Protein AF-A0A151K1L0-F1 (afdb_monomer_lite)

Structure (mmCIF, N/CA/C/O backbone):
data_AF-A0A151K1L0-F1
#
_entry.id   AF-A0A151K1L0-F1
#
loop_
_atom_site.group_PDB
_atom_site.id
_atom_site.type_symbol
_atom_site.label_atom_id
_atom_site.label_alt_id
_atom_site.label_comp_id
_atom_site.label_asym_id
_atom_site.label_entity_id
_atom_site.label_seq_id
_atom_site.pdbx_PDB_ins_code
_atom_site.Cartn_x
_atom_site.Cartn_y
_atom_site.Cartn_z
_atom_site.occupancy
_atom_site.B_iso_or_equiv
_atom_site.auth_seq_id
_atom_site.auth_comp_id
_atom_site.auth_asym_id
_atom_site.auth_atom_id
_atom_site.pdbx_PDB_model_num
ATOM 1 N N . GLN A 1 1 ? -24.022 1.728 26.615 1.00 79.56 1 GLN A N 1
ATOM 2 C CA . GLN A 1 1 ? -24.160 1.805 25.144 1.00 79.56 1 GLN A CA 1
ATOM 3 C C . GLN A 1 1 ? -22.956 1.111 24.535 1.00 79.56 1 GLN A C 1
ATOM 5 O O . GLN A 1 1 ? -21.884 1.221 25.118 1.00 79.56 1 GLN A O 1
ATOM 10 N N . GLN A 1 2 ? -23.128 0.369 23.439 1.00 85.62 2 GLN A N 1
ATOM 11 C CA . GLN A 1 2 ? -21.981 -0.176 22.710 1.00 85.62 2 GLN A CA 1
ATOM 12 C C . GLN A 1 2 ? -21.359 0.924 21.835 1.00 85.62 2 GLN A C 1
ATOM 14 O O . GLN A 1 2 ? -22.109 1.747 21.302 1.00 85.62 2 GLN A O 1
ATOM 19 N N . PRO A 1 3 ? -20.020 0.989 21.731 1.00 90.75 3 PRO A N 1
ATOM 20 C CA . PRO A 1 3 ? -19.356 1.966 20.877 1.00 90.75 3 PRO A CA 1
ATOM 21 C C . PRO A 1 3 ? -19.688 1.710 19.396 1.00 90.75 3 PRO A C 1
ATOM 23 O O . PRO A 1 3 ? -19.943 0.565 19.017 1.00 90.75 3 PRO A O 1
ATOM 26 N N . PRO A 1 4 ? -19.702 2.756 18.550 1.00 93.31 4 PRO A N 1
ATOM 27 C CA . PRO A 1 4 ? -19.907 2.582 17.119 1.00 93.31 4 PRO A CA 1
ATOM 28 C C . PRO A 1 4 ? -18.763 1.766 16.511 1.00 93.31 4 PRO A C 1
ATOM 30 O O . PRO A 1 4 ? -17.598 1.941 16.873 1.00 93.31 4 PRO A O 1
ATOM 33 N N . VAL A 1 5 ? -19.113 0.912 15.554 1.00 95.44 5 VAL A N 1
ATOM 34 C CA . VAL A 1 5 ? -18.175 0.095 14.779 1.00 95.44 5 VAL A CA 1
ATOM 35 C C . VAL A 1 5 ? -18.208 0.506 13.312 1.00 95.44 5 VAL A C 1
ATOM 37 O O . VAL A 1 5 ? -19.208 1.039 1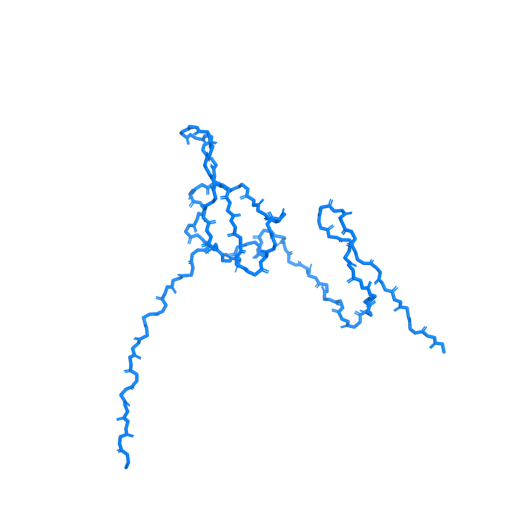2.825 1.00 95.44 5 VAL A O 1
ATOM 40 N N . TYR A 1 6 ? -17.109 0.250 12.613 1.00 95.12 6 TYR A N 1
ATOM 41 C CA . TYR A 1 6 ? -16.913 0.610 11.217 1.00 95.12 6 TYR A CA 1
ATOM 42 C C . TYR A 1 6 ? -16.548 -0.629 10.404 1.00 95.12 6 TYR A C 1
ATOM 44 O O . TYR A 1 6 ? -15.682 -1.409 10.799 1.00 95.12 6 TYR A O 1
ATOM 52 N N . PHE A 1 7 ? -17.183 -0.760 9.243 1.00 94.44 7 PHE A N 1
ATOM 53 C CA . PHE A 1 7 ? -16.754 -1.665 8.183 1.00 94.44 7 PHE A CA 1
ATOM 54 C C . PHE A 1 7 ? -15.972 -0.850 7.164 1.00 94.44 7 PHE A C 1
ATOM 56 O O . PHE A 1 7 ? -16.398 0.243 6.776 1.00 94.44 7 PHE A O 1
ATOM 63 N N . LEU A 1 8 ? -14.805 -1.352 6.776 1.00 92.50 8 LEU A N 1
ATOM 64 C CA . LEU A 1 8 ? -13.913 -0.654 5.866 1.00 92.50 8 LEU A CA 1
ATOM 65 C C . LEU A 1 8 ? -13.972 -1.287 4.488 1.00 92.50 8 LEU A C 1
ATOM 67 O O . LEU A 1 8 ? -14.129 -2.494 4.342 1.00 92.50 8 LEU A O 1
ATOM 71 N N . ARG A 1 9 ? -13.777 -0.438 3.488 1.00 90.44 9 ARG A N 1
ATOM 72 C CA . ARG A 1 9 ? -13.590 -0.837 2.107 1.00 90.44 9 ARG A CA 1
ATOM 73 C C . ARG A 1 9 ? -12.235 -0.342 1.650 1.00 90.44 9 ARG A C 1
ATOM 75 O O . ARG A 1 9 ? -11.857 0.794 1.954 1.00 90.44 9 ARG A O 1
ATOM 82 N N . ASP A 1 10 ? -11.499 -1.198 0.966 1.00 84.88 10 ASP A N 1
ATOM 83 C CA . ASP A 1 10 ? -10.202 -0.845 0.427 1.00 84.88 10 ASP A CA 1
ATOM 84 C C . ASP A 1 10 ? -10.331 0.090 -0.794 1.00 84.88 10 ASP A C 1
ATOM 86 O O . ASP A 1 10 ? -11.412 0.547 -1.176 1.00 84.88 10 ASP A O 1
ATOM 90 N N . LEU A 1 11 ? -9.198 0.408 -1.417 1.00 79.06 11 LEU A N 1
ATOM 91 C CA . LEU A 1 11 ? -9.151 1.323 -2.561 1.00 79.06 11 LEU A CA 1
ATOM 92 C C . LEU A 1 11 ? -9.670 0.707 -3.866 1.00 79.06 11 LEU A C 1
ATOM 94 O O . LEU A 1 11 ? -9.922 1.443 -4.821 1.00 79.06 11 LEU A O 1
ATOM 98 N N . HIS A 1 12 ? -9.813 -0.614 -3.914 1.00 81.81 12 HIS A N 1
ATOM 99 C CA . HIS A 1 12 ? -10.400 -1.353 -5.026 1.00 81.81 12 HIS A CA 1
ATOM 100 C C . HIS A 1 12 ? -11.902 -1.576 -4.853 1.00 81.81 12 HIS A C 1
ATOM 102 O O . HIS A 1 12 ? -12.570 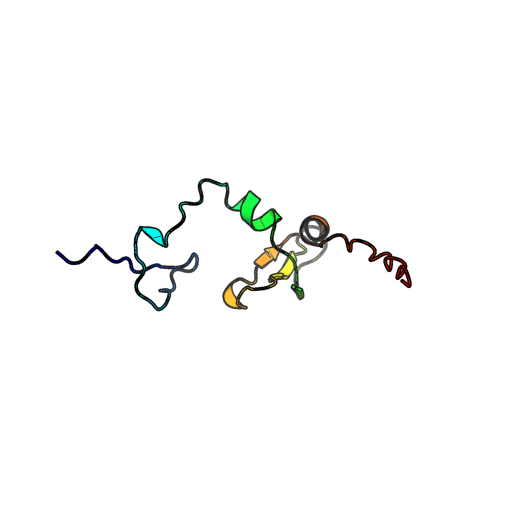-2.003 -5.793 1.00 81.81 12 HIS A O 1
ATOM 108 N N . GLY A 1 13 ? -12.448 -1.205 -3.699 1.00 84.50 13 GLY A N 1
ATOM 109 C CA . GLY A 1 13 ? -13.854 -1.374 -3.404 1.00 84.50 13 GLY A CA 1
ATOM 110 C C . GLY A 1 13 ? -14.173 -2.705 -2.718 1.00 84.50 13 GLY A C 1
ATOM 111 O O . GLY A 1 13 ? -15.353 -3.016 -2.572 1.00 84.50 13 GLY A O 1
ATOM 112 N N . GLU A 1 14 ? -13.158 -3.467 -2.307 1.00 88.50 14 GLU A N 1
ATOM 113 C CA . GLU A 1 14 ? -13.307 -4.742 -1.606 1.00 88.50 14 GLU A CA 1
ATOM 114 C C . GLU A 1 14 ? -13.495 -4.495 -0.106 1.00 88.50 14 GLU A C 1
ATOM 116 O O . GLU A 1 14 ? -12.807 -3.662 0.494 1.00 88.50 14 GLU A O 1
ATOM 121 N N . ASP A 1 15 ? -14.459 -5.185 0.502 1.00 91.81 15 ASP A N 1
ATOM 122 C CA . ASP A 1 15 ? -14.707 -5.068 1.937 1.00 91.81 15 ASP A CA 1
ATOM 123 C C . ASP A 1 15 ? -13.567 -5.758 2.709 1.00 91.81 15 ASP A C 1
ATOM 125 O O . ASP A 1 15 ? -13.140 -6.862 2.371 1.00 91.81 15 ASP A O 1
ATOM 129 N N . ILE A 1 16 ? -13.045 -5.085 3.735 1.00 89.38 16 ILE A N 1
ATOM 130 C CA . ILE A 1 16 ? -12.002 -5.629 4.606 1.00 89.38 16 ILE A CA 1
ATOM 131 C C . ILE A 1 16 ? -12.685 -6.412 5.722 1.00 89.38 16 ILE A C 1
ATOM 133 O O . ILE A 1 16 ? -13.465 -5.842 6.488 1.00 89.38 16 ILE A O 1
ATOM 137 N N . ASP A 1 17 ? -12.348 -7.696 5.838 1.00 89.69 17 ASP A N 1
ATOM 138 C CA . ASP A 1 17 ? -12.885 -8.558 6.886 1.00 89.69 17 ASP A CA 1
ATOM 139 C C . ASP A 1 17 ? -12.544 -8.020 8.280 1.00 89.69 17 ASP A C 1
ATOM 141 O O . ASP A 1 17 ? -11.378 -7.850 8.648 1.00 89.69 17 ASP A O 1
ATOM 145 N N . GLY A 1 18 ? -13.589 -7.780 9.070 1.00 90.00 18 GLY A N 1
ATOM 146 C CA . GLY A 1 18 ? -13.472 -7.340 10.453 1.00 90.00 18 GLY A CA 1
ATOM 147 C C . GLY A 1 18 ? -14.408 -6.193 10.813 1.00 90.00 18 GLY A C 1
ATOM 148 O O . GLY A 1 18 ? -15.098 -5.606 9.980 1.00 90.00 18 GLY A O 1
ATOM 149 N N . LEU A 1 19 ? -14.428 -5.893 12.106 1.00 92.81 19 LEU A N 1
ATOM 150 C CA . LEU A 1 19 ? -15.130 -4.766 12.704 1.00 92.81 19 LEU A CA 1
ATOM 151 C C . LEU A 1 19 ? -14.062 -3.881 13.332 1.00 92.81 19 LEU A C 1
ATOM 153 O O . LEU A 1 19 ? -13.267 -4.377 14.127 1.00 92.81 19 LEU A O 1
ATOM 157 N N . PHE A 1 20 ? -14.050 -2.599 12.988 1.00 94.81 20 PHE A N 1
ATOM 158 C CA . PHE A 1 20 ? -13.034 -1.671 13.474 1.00 94.81 20 PHE A CA 1
ATOM 159 C C . PHE A 1 20 ? -13.657 -0.632 14.391 1.00 94.81 20 PHE A C 1
ATOM 161 O O . PHE A 1 20 ? -14.724 -0.082 14.098 1.00 94.81 20 PHE A O 1
ATOM 168 N N . TYR A 1 21 ? -12.971 -0.321 15.482 1.00 95.06 21 TYR A N 1
ATOM 169 C CA . TYR A 1 21 ? -13.320 0.807 16.333 1.00 95.06 21 TYR A CA 1
ATOM 170 C C . TYR A 1 21 ? -12.686 2.093 15.817 1.00 95.06 21 TYR A C 1
ATOM 172 O O . TYR A 1 21 ? -11.670 2.086 15.121 1.00 95.06 21 TYR A O 1
ATOM 180 N N . LYS A 1 22 ? -13.268 3.236 16.183 1.00 92.50 22 LYS A N 1
ATOM 181 C CA . LYS A 1 22 ? -12.763 4.550 15.761 1.00 92.50 22 LYS A CA 1
ATOM 182 C C . LYS A 1 22 ? -11.310 4.772 16.189 1.00 92.50 22 LYS A C 1
ATOM 184 O O . LYS A 1 22 ? -10.552 5.410 15.467 1.00 92.50 22 LYS A O 1
ATOM 189 N N . GLU A 1 23 ? -10.946 4.262 17.357 1.00 91.12 23 GLU A N 1
ATOM 190 C CA . GLU A 1 23 ? -9.634 4.384 17.986 1.00 91.12 23 GLU A CA 1
ATOM 191 C C . GLU A 1 23 ? -8.545 3.608 17.229 1.00 91.12 23 GLU A C 1
ATOM 193 O O . GLU A 1 23 ? -7.376 3.981 17.291 1.00 91.12 23 GLU A O 1
ATOM 198 N N . GLU A 1 24 ? -8.923 2.570 16.480 1.00 90.25 24 GLU A N 1
ATOM 199 C CA . GLU A 1 24 ? -8.017 1.785 15.631 1.00 90.25 24 GLU A CA 1
ATOM 200 C C . GLU A 1 24 ? -7.782 2.464 14.270 1.00 90.25 24 GLU A C 1
ATOM 202 O O . GLU A 1 24 ? -6.792 2.194 13.584 1.00 90.25 24 GLU A O 1
ATOM 207 N N . LEU A 1 25 ? -8.667 3.387 13.873 1.00 91.38 25 LEU A N 1
ATOM 208 C CA . LEU A 1 25 ? -8.588 4.087 12.596 1.00 91.38 25 LEU A CA 1
ATOM 209 C C . LEU A 1 25 ? -7.657 5.298 12.677 1.00 91.38 25 LEU A C 1
ATOM 211 O O . LEU A 1 25 ? -7.904 6.276 13.382 1.00 91.38 25 LEU A O 1
ATOM 215 N N . THR A 1 26 ? -6.616 5.294 11.844 1.00 84.69 26 THR A N 1
ATOM 216 C CA . THR A 1 26 ? -5.737 6.456 11.677 1.00 84.69 26 THR A CA 1
ATOM 217 C C . THR A 1 26 ? -6.114 7.242 10.428 1.00 84.69 26 THR A C 1
ATOM 219 O O . THR A 1 26 ? -5.979 6.759 9.303 1.00 84.69 26 THR A O 1
ATOM 222 N N . ARG A 1 27 ? -6.523 8.505 10.599 1.00 82.31 27 ARG A N 1
ATOM 223 C CA . ARG A 1 27 ? -6.763 9.404 9.464 1.00 82.31 27 ARG A CA 1
ATOM 224 C C . ARG A 1 27 ? -5.439 9.822 8.833 1.00 82.31 27 ARG A C 1
ATOM 226 O O . ARG A 1 27 ? -4.687 10.614 9.400 1.00 82.31 27 ARG A O 1
ATOM 233 N N . ILE A 1 28 ? -5.183 9.355 7.617 1.00 72.19 28 ILE A N 1
ATOM 234 C CA . ILE A 1 28 ? -3.998 9.755 6.862 1.00 72.19 28 ILE A CA 1
ATOM 235 C C . ILE A 1 28 ? -4.326 11.021 6.055 1.00 72.19 28 ILE A C 1
ATOM 237 O O . ILE A 1 28 ? -5.031 10.967 5.058 1.00 72.19 28 ILE A O 1
ATOM 241 N N . HIS A 1 29 ? -3.809 12.176 6.492 1.00 63.97 29 HIS A N 1
ATOM 242 C CA . HIS A 1 29 ? -3.923 13.468 5.781 1.00 63.97 29 HIS A CA 1
ATOM 243 C C . HIS A 1 29 ? -2.866 13.668 4.680 1.00 63.97 29 HIS A C 1
ATOM 245 O O . HIS A 1 29 ? -2.754 14.752 4.113 1.00 63.97 29 HIS A O 1
ATOM 251 N N . ARG A 1 30 ? -2.021 12.666 4.412 1.00 59.88 30 ARG A N 1
ATOM 252 C CA . ARG A 1 30 ? -0.940 12.794 3.428 1.00 59.88 30 ARG A CA 1
ATOM 253 C C . ARG A 1 30 ? -1.448 12.453 2.039 1.00 59.88 30 ARG A C 1
ATOM 255 O O . ARG A 1 30 ? -2.159 11.465 1.882 1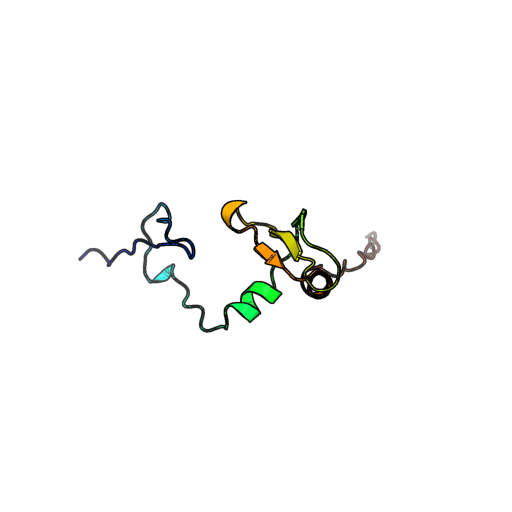.00 59.88 30 ARG A O 1
ATOM 262 N N . ASP A 1 31 ? -0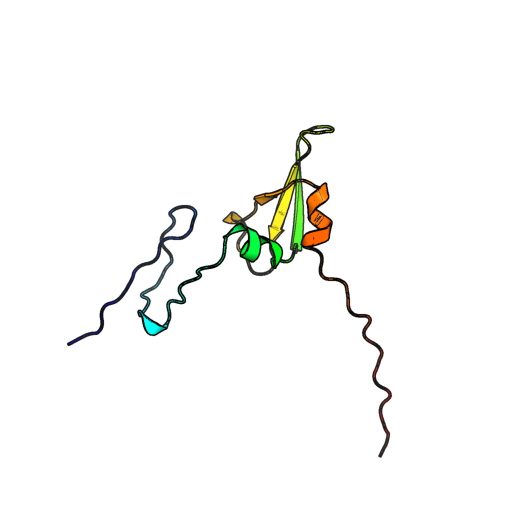.971 13.208 1.050 1.00 70.94 31 ASP A N 1
ATOM 263 C CA . ASP A 1 31 ? -1.105 12.848 -0.356 1.00 70.94 31 ASP A CA 1
ATOM 264 C C . ASP A 1 31 ? -0.733 11.382 -0.548 1.00 70.94 31 ASP A C 1
ATOM 266 O O . ASP A 1 31 ? 0.365 10.947 -0.184 1.00 70.94 31 ASP A O 1
ATOM 270 N N . TYR A 1 32 ? -1.646 10.629 -1.152 1.00 67.75 32 TYR A N 1
ATOM 271 C CA . TYR A 1 32 ? -1.469 9.220 -1.483 1.00 67.75 32 TYR A CA 1
ATOM 272 C C . TYR A 1 32 ? -0.128 8.959 -2.192 1.00 67.75 32 TYR A C 1
ATOM 274 O O . TYR A 1 32 ? 0.580 7.994 -1.902 1.00 67.75 32 TYR A O 1
ATOM 282 N N . ALA A 1 33 ? 0.299 9.906 -3.035 1.00 64.75 33 ALA A N 1
ATOM 283 C CA . ALA A 1 33 ? 1.590 9.892 -3.714 1.00 64.75 33 ALA A CA 1
ATOM 284 C C . ALA A 1 33 ? 2.800 9.848 -2.759 1.00 64.75 33 ALA A C 1
ATOM 286 O O . ALA A 1 33 ? 3.823 9.247 -3.087 1.00 64.75 33 ALA A O 1
ATOM 287 N N . LYS A 1 34 ? 2.711 10.470 -1.579 1.00 67.69 34 LYS A N 1
ATOM 288 C CA . LYS A 1 34 ? 3.776 10.482 -0.567 1.00 67.69 34 LYS A CA 1
ATOM 289 C C . LYS A 1 34 ? 3.821 9.184 0.238 1.00 67.69 34 LYS A C 1
ATOM 291 O O . LYS A 1 34 ? 4.899 8.771 0.651 1.00 67.69 34 LYS A O 1
ATOM 296 N N . ILE A 1 35 ? 2.673 8.537 0.448 1.00 69.75 35 ILE A N 1
ATOM 297 C CA . ILE A 1 35 ? 2.604 7.197 1.055 1.00 69.75 35 ILE A CA 1
ATOM 298 C C . ILE A 1 35 ? 3.263 6.194 0.111 1.00 69.75 35 ILE A C 1
ATOM 300 O O . ILE A 1 35 ? 4.171 5.473 0.515 1.00 69.75 35 ILE A O 1
ATOM 304 N N . MET A 1 36 ? 2.879 6.244 -1.167 1.00 69.50 36 MET A N 1
ATOM 305 C CA . MET A 1 36 ? 3.424 5.388 -2.218 1.00 69.50 36 MET A CA 1
ATOM 306 C C . MET A 1 36 ? 4.949 5.500 -2.320 1.00 69.50 36 MET A C 1
ATOM 308 O O . MET A 1 36 ? 5.621 4.483 -2.427 1.00 69.50 36 MET A O 1
ATOM 312 N N . GLN A 1 37 ? 5.522 6.705 -2.203 1.00 69.44 37 GLN A N 1
ATOM 313 C CA . GLN A 1 37 ? 6.981 6.918 -2.216 1.00 69.44 37 GLN A CA 1
ATOM 314 C C . GLN A 1 37 ? 7.754 6.174 -1.116 1.00 69.44 37 GLN A C 1
ATOM 316 O O . GLN A 1 37 ? 8.938 5.910 -1.300 1.00 69.44 37 GLN A O 1
ATOM 321 N N . ASN A 1 38 ? 7.117 5.837 0.008 1.00 73.25 38 ASN A N 1
ATOM 322 C CA . ASN A 1 38 ? 7.765 5.108 1.103 1.00 73.25 38 ASN A CA 1
ATOM 323 C C . ASN A 1 38 ? 7.623 3.585 0.979 1.00 73.25 38 ASN A C 1
ATOM 325 O O . ASN A 1 38 ? 8.192 2.853 1.793 1.00 73.25 38 ASN A O 1
ATOM 329 N N . LEU A 1 39 ? 6.871 3.100 -0.012 1.00 83.19 39 LEU A N 1
ATOM 330 C CA . LEU A 1 39 ? 6.735 1.674 -0.261 1.00 83.19 39 LEU A CA 1
ATOM 331 C C . LEU A 1 39 ? 8.037 1.094 -0.806 1.00 83.19 39 LEU A C 1
ATOM 333 O O . LEU A 1 39 ? 8.803 1.749 -1.514 1.00 83.19 39 LEU A O 1
ATOM 337 N N . THR A 1 40 ? 8.283 -0.166 -0.463 1.00 88.00 40 THR A N 1
ATOM 338 C CA . THR A 1 40 ? 9.455 -0.902 -0.935 1.00 88.00 40 THR A CA 1
ATOM 339 C C . THR A 1 40 ? 9.030 -1.891 -2.001 1.00 88.00 40 THR A C 1
ATOM 341 O O . THR A 1 40 ? 8.091 -2.657 -1.801 1.00 88.00 40 THR A O 1
ATOM 344 N N . VAL A 1 41 ? 9.737 -1.887 -3.128 1.00 90.38 41 VAL A N 1
ATOM 345 C CA . VAL A 1 41 ? 9.541 -2.901 -4.167 1.00 90.38 41 VAL A CA 1
ATOM 346 C C . VAL A 1 41 ? 10.094 -4.230 -3.685 1.00 90.38 41 VAL A C 1
ATOM 348 O O . VAL A 1 41 ? 11.271 -4.321 -3.344 1.00 90.38 41 VAL A O 1
ATOM 351 N N . GLU A 1 42 ? 9.252 -5.255 -3.705 1.00 91.69 42 GLU A N 1
ATOM 352 C CA . GLU A 1 42 ? 9.655 -6.635 -3.460 1.00 91.69 42 GLU A CA 1
ATOM 353 C C . GLU A 1 42 ? 10.209 -7.259 -4.748 1.00 91.69 42 GLU A C 1
ATOM 355 O O . GLU A 1 42 ? 11.361 -7.692 -4.795 1.00 91.69 42 GLU A O 1
ATOM 360 N N . LYS A 1 43 ? 9.409 -7.263 -5.822 1.00 91.94 43 LYS A N 1
ATOM 361 C CA . LYS A 1 43 ? 9.780 -7.850 -7.118 1.00 91.94 43 LYS A CA 1
ATOM 362 C C . LYS A 1 43 ? 9.101 -7.150 -8.293 1.00 91.94 43 LYS A C 1
ATOM 364 O O . LYS A 1 43 ? 7.993 -6.631 -8.178 1.00 91.94 43 LYS A O 1
ATOM 369 N N . ILE A 1 44 ? 9.755 -7.176 -9.454 1.00 93.56 44 ILE A N 1
ATOM 370 C CA . ILE A 1 44 ? 9.148 -6.777 -10.731 1.00 93.56 44 ILE A CA 1
ATOM 371 C C . ILE A 1 44 ? 8.517 -8.020 -11.355 1.00 93.56 44 ILE A C 1
ATOM 373 O O . ILE A 1 44 ? 9.212 -9.000 -11.606 1.00 93.56 44 ILE A O 1
ATOM 377 N N . ILE A 1 45 ? 7.214 -7.974 -11.619 1.00 95.50 45 ILE A N 1
ATOM 378 C CA . ILE A 1 45 ? 6.438 -9.132 -12.080 1.00 95.50 45 ILE A CA 1
ATOM 379 C C . ILE A 1 45 ? 6.370 -9.166 -13.605 1.00 95.50 45 ILE A C 1
ATOM 381 O O . ILE A 1 45 ? 6.547 -10.211 -14.226 1.00 95.50 45 ILE A O 1
ATOM 385 N N . ARG A 1 46 ? 6.083 -8.018 -14.233 1.00 94.31 46 ARG A N 1
ATOM 386 C CA . ARG A 1 46 ? 5.914 -7.910 -15.691 1.00 94.31 46 ARG A CA 1
ATOM 387 C C . ARG A 1 46 ? 6.463 -6.597 -16.221 1.00 94.31 46 ARG A C 1
ATOM 389 O O . ARG A 1 46 ? 6.574 -5.606 -15.504 1.00 94.31 46 ARG A O 1
ATOM 396 N N . SER A 1 47 ? 6.746 -6.571 -17.518 1.00 93.81 47 SER A N 1
ATOM 397 C CA . SER A 1 47 ? 7.004 -5.335 -18.253 1.00 93.81 47 SER A CA 1
ATOM 398 C C . SER A 1 47 ? 6.159 -5.298 -19.521 1.00 93.81 47 SER A C 1
ATOM 400 O O . SER A 1 47 ? 5.928 -6.335 -20.140 1.00 93.81 47 SER A O 1
ATOM 402 N N . LYS A 1 48 ? 5.653 -4.117 -19.880 1.00 94.19 48 LYS A N 1
ATOM 403 C CA . LYS A 1 48 ? 4.804 -3.906 -21.059 1.00 94.19 48 LYS A CA 1
ATOM 404 C C . LYS A 1 48 ? 5.187 -2.601 -21.753 1.00 94.19 48 LYS A C 1
ATOM 406 O O . LYS A 1 48 ? 5.640 -1.658 -21.103 1.00 94.19 48 LYS A O 1
ATOM 411 N N . GLY A 1 49 ? 4.960 -2.545 -23.064 1.00 92.44 49 GLY A N 1
ATOM 412 C CA . GLY A 1 49 ? 5.203 -1.367 -23.897 1.00 92.44 49 GLY A CA 1
ATOM 413 C C . GLY A 1 49 ? 6.629 -1.296 -24.444 1.00 92.44 49 GLY A C 1
ATOM 414 O O . GLY A 1 49 ? 7.473 -2.140 -24.140 1.00 92.44 49 GLY A O 1
ATOM 415 N N . ARG A 1 50 ? 6.887 -0.277 -25.267 1.00 87.50 50 ARG A N 1
ATOM 416 C CA . ARG A 1 50 ? 8.202 0.020 -25.854 1.00 87.50 50 ARG A CA 1
ATOM 417 C C . ARG A 1 50 ? 8.552 1.486 -25.598 1.00 87.50 50 ARG A C 1
ATOM 419 O O . ARG A 1 50 ? 7.669 2.335 -25.480 1.00 87.50 50 ARG A O 1
ATOM 426 N N . ASP A 1 51 ? 9.841 1.768 -25.460 1.00 84.94 51 ASP A N 1
ATOM 427 C CA . ASP A 1 51 ? 10.393 3.118 -25.312 1.00 84.94 51 ASP A CA 1
ATOM 428 C C . ASP A 1 51 ? 9.691 3.976 -24.241 1.00 84.94 51 ASP A C 1
ATOM 430 O O . ASP A 1 51 ? 9.748 3.677 -23.046 1.00 84.94 51 ASP A O 1
ATOM 434 N N . ARG A 1 52 ? 9.021 5.059 -24.659 1.00 84.25 52 ARG A N 1
ATOM 435 C CA . ARG A 1 52 ? 8.399 6.063 -23.780 1.00 84.25 52 ARG A CA 1
ATOM 436 C C . ARG A 1 52 ? 7.121 5.566 -23.097 1.00 84.25 52 ARG A C 1
ATOM 438 O O . ARG A 1 52 ? 6.762 6.093 -22.044 1.00 84.25 52 ARG A O 1
ATOM 445 N N . SER A 1 53 ? 6.454 4.553 -23.657 1.00 87.56 53 SER A N 1
ATOM 446 C CA . SER A 1 53 ? 5.255 3.937 -23.071 1.00 87.56 53 SER A CA 1
ATOM 447 C C . SER A 1 53 ? 5.575 2.735 -22.183 1.00 87.56 53 SER A C 1
ATOM 449 O O . SER A 1 53 ? 4.660 2.115 -21.640 1.00 87.56 53 SER A O 1
ATOM 451 N N . ARG A 1 54 ? 6.864 2.411 -21.990 1.00 92.50 54 ARG A N 1
ATOM 452 C CA . ARG A 1 54 ? 7.275 1.295 -21.139 1.00 92.50 54 ARG A CA 1
ATOM 453 C C . ARG A 1 54 ? 6.765 1.487 -19.707 1.00 92.50 54 ARG A C 1
ATOM 455 O O . ARG A 1 54 ? 6.963 2.534 -19.079 1.00 92.50 54 ARG A O 1
ATOM 462 N N . ARG A 1 55 ? 6.121 0.447 -19.183 1.00 93.88 55 ARG A N 1
ATOM 463 C CA . ARG A 1 55 ? 5.656 0.324 -17.798 1.00 93.88 55 ARG A CA 1
ATOM 464 C C . ARG A 1 55 ? 6.138 -1.006 -17.226 1.00 93.88 55 ARG A C 1
ATOM 466 O O . ARG A 1 55 ? 6.317 -1.977 -17.965 1.00 93.88 55 ARG A O 1
ATOM 473 N N . ILE A 1 56 ? 6.360 -1.039 -15.918 1.00 94.06 56 ILE A N 1
ATOM 474 C CA . ILE A 1 56 ? 6.670 -2.261 -15.168 1.00 94.06 56 ILE A CA 1
ATOM 475 C C . ILE A 1 56 ? 5.605 -2.481 -14.100 1.00 94.06 56 ILE A C 1
ATOM 477 O O . ILE A 1 56 ? 5.199 -1.524 -13.448 1.00 94.06 56 ILE A O 1
ATOM 481 N N . LEU A 1 57 ? 5.144 -3.720 -13.966 1.00 94.44 57 LEU A N 1
ATOM 482 C CA . LEU A 1 57 ? 4.229 -4.148 -12.917 1.00 94.44 57 LEU A CA 1
ATOM 483 C C . LEU A 1 57 ? 5.058 -4.604 -11.727 1.00 94.44 57 LEU A C 1
ATOM 485 O O . LEU A 1 57 ? 5.945 -5.449 -11.888 1.00 94.44 57 LEU A O 1
ATOM 489 N N . VAL A 1 58 ? 4.777 -4.042 -10.562 1.00 93.19 58 VAL A N 1
ATOM 490 C CA . VAL A 1 58 ? 5.603 -4.221 -9.374 1.00 93.19 58 VAL A CA 1
ATOM 491 C C . VAL A 1 58 ? 4.779 -4.754 -8.207 1.00 93.19 58 VAL A C 1
ATOM 493 O O . VAL A 1 58 ? 3.667 -4.278 -7.993 1.00 93.19 58 VAL A O 1
ATOM 496 N N . SER A 1 59 ? 5.364 -5.716 -7.485 1.00 92.06 59 SER A N 1
ATOM 497 C CA . SER A 1 59 ? 4.921 -6.193 -6.171 1.00 92.06 59 SER A CA 1
ATOM 498 C C . SER A 1 59 ? 5.527 -5.338 -5.073 1.00 92.06 59 SER A C 1
ATOM 500 O O . SER A 1 59 ? 6.730 -5.039 -5.106 1.00 92.06 59 SER A O 1
ATOM 502 N N . TRP A 1 60 ? 4.711 -4.973 -4.095 1.00 90.88 60 TRP A N 1
ATOM 503 C CA . TRP A 1 60 ? 5.130 -4.197 -2.936 1.00 90.88 60 TRP A CA 1
ATOM 504 C C . TRP A 1 60 ? 5.363 -5.120 -1.745 1.00 90.88 60 TRP A C 1
ATOM 506 O O . TRP A 1 60 ? 4.594 -6.041 -1.502 1.00 90.88 60 TRP A O 1
ATOM 516 N N . HIS A 1 61 ? 6.427 -4.860 -0.992 1.00 88.62 61 HIS A N 1
ATOM 517 C CA . HIS A 1 61 ? 6.722 -5.606 0.226 1.00 88.62 61 HIS A CA 1
ATOM 518 C C . HIS A 1 61 ? 5.627 -5.372 1.272 1.00 88.62 61 HIS A C 1
ATOM 520 O O . HIS A 1 61 ? 5.279 -4.216 1.505 1.00 88.62 61 HIS A O 1
ATOM 526 N N . ASP A 1 62 ? 5.134 -6.445 1.894 1.00 84.81 62 ASP A N 1
ATOM 527 C CA . ASP A 1 62 ? 4.038 -6.454 2.879 1.00 84.81 62 ASP A CA 1
ATOM 528 C C . ASP A 1 62 ? 2.644 -6.094 2.322 1.00 84.81 62 ASP A C 1
ATOM 530 O O . ASP A 1 62 ? 1.734 -5.780 3.087 1.00 84.81 62 ASP A O 1
ATOM 534 N N . PHE A 1 63 ? 2.447 -6.166 0.999 1.00 84.69 63 PHE A N 1
ATOM 535 C CA . PHE A 1 63 ? 1.132 -6.002 0.368 1.00 84.69 63 PHE A CA 1
ATOM 536 C C . PHE A 1 63 ? 0.738 -7.239 -0.438 1.00 84.69 63 PHE A C 1
ATOM 538 O O . PHE A 1 63 ? 1.580 -7.989 -0.930 1.00 84.69 63 PHE A O 1
ATOM 545 N N . LEU A 1 64 ? -0.571 -7.423 -0.588 1.00 84.56 64 LEU A N 1
ATOM 546 C CA . LEU A 1 64 ? -1.159 -8.484 -1.398 1.00 84.56 64 LEU A CA 1
ATOM 547 C C . LEU A 1 64 ? -0.987 -8.212 -2.903 1.00 84.56 64 LEU A C 1
ATOM 549 O O . LEU A 1 64 ? -0.801 -7.076 -3.343 1.00 84.56 64 LEU A O 1
ATOM 553 N N . GLU A 1 65 ? -1.095 -9.268 -3.713 1.00 86.81 65 GLU A N 1
ATOM 554 C CA . GLU A 1 65 ? -0.889 -9.193 -5.166 1.00 86.81 65 GLU A CA 1
ATOM 555 C C . GLU A 1 65 ? -1.938 -8.337 -5.903 1.00 86.81 65 GLU A C 1
ATOM 557 O O . GLU A 1 65 ? -1.666 -7.832 -6.995 1.00 86.81 65 GLU A O 1
ATOM 562 N N . ASN A 1 66 ? -3.124 -8.129 -5.328 1.00 84.56 66 ASN A N 1
ATOM 563 C CA . ASN A 1 66 ? -4.133 -7.222 -5.888 1.00 84.56 66 ASN A CA 1
ATOM 564 C C . ASN A 1 66 ? -3.668 -5.749 -5.872 1.00 84.56 66 ASN A C 1
ATOM 566 O O . ASN A 1 66 ? -4.068 -4.982 -6.744 1.00 84.56 66 ASN A O 1
ATOM 570 N N . PHE A 1 67 ? -2.727 -5.379 -4.995 1.00 84.06 67 PHE A N 1
ATOM 571 C CA . PHE A 1 67 ? -2.106 -4.047 -4.955 1.00 84.06 67 PHE A CA 1
ATOM 572 C C . PHE A 1 67 ? -0.936 -3.871 -5.933 1.00 84.06 67 PHE A C 1
ATOM 574 O O . PHE A 1 67 ? -0.254 -2.841 -5.912 1.00 84.06 67 PHE A O 1
ATOM 581 N N . ASN A 1 68 ? -0.666 -4.846 -6.804 1.00 90.75 68 ASN A N 1
ATOM 582 C CA . ASN A 1 68 ? 0.371 -4.714 -7.821 1.00 90.75 68 ASN A CA 1
ATOM 583 C C . ASN A 1 68 ? 0.070 -3.531 -8.751 1.00 90.75 68 ASN A C 1
ATOM 585 O O . ASN A 1 68 ? -0.985 -3.471 -9.383 1.00 90.75 68 ASN A O 1
ATOM 589 N N . THR A 1 69 ? 1.020 -2.606 -8.910 1.00 89.56 69 THR A N 1
ATOM 590 C CA . THR A 1 69 ? 0.797 -1.403 -9.728 1.00 89.56 69 THR A CA 1
ATOM 591 C C . THR A 1 69 ? 1.791 -1.253 -10.872 1.00 89.56 69 THR A C 1
ATOM 593 O O . THR A 1 69 ? 2.956 -1.656 -10.808 1.00 89.56 69 THR A O 1
ATOM 596 N N . TRP A 1 70 ? 1.308 -0.657 -11.966 1.00 92.44 70 TRP A N 1
ATOM 597 C CA . TRP A 1 70 ? 2.135 -0.292 -13.110 1.00 92.44 70 TRP A CA 1
ATOM 598 C C . TRP A 1 70 ? 2.816 1.052 -12.865 1.00 92.44 70 TRP A C 1
ATOM 600 O O . TRP A 1 70 ? 2.164 2.096 -12.863 1.00 92.44 70 TRP A O 1
ATOM 610 N N . ILE A 1 71 ? 4.143 1.050 -12.750 1.00 90.50 71 ILE A N 1
ATOM 611 C CA . ILE A 1 71 ? 4.938 2.269 -12.574 1.00 90.50 71 ILE A CA 1
ATOM 612 C C . ILE A 1 71 ? 5.829 2.544 -13.786 1.00 90.50 71 ILE A C 1
ATOM 614 O O . ILE A 1 71 ? 6.115 1.673 -14.617 1.00 90.50 71 ILE A O 1
ATOM 618 N N . ASN A 1 72 ? 6.286 3.792 -13.901 1.00 91.06 72 ASN A N 1
ATOM 619 C CA . ASN A 1 72 ? 7.338 4.138 -14.847 1.00 91.06 72 ASN A CA 1
ATOM 620 C C . ASN A 1 72 ? 8.667 3.528 -14.357 1.00 91.06 72 ASN A C 1
ATOM 622 O O . ASN A 1 72 ? 9.046 3.796 -13.215 1.00 91.06 72 ASN A O 1
ATOM 626 N N . PRO A 1 73 ? 9.412 2.780 -15.195 1.00 89.94 73 PRO A N 1
ATOM 627 C CA . PRO A 1 73 ? 10.713 2.227 -14.819 1.00 89.94 73 PRO A CA 1
ATOM 628 C C . PRO A 1 73 ? 11.687 3.267 -14.254 1.00 89.94 73 PRO A C 1
ATOM 630 O O . PRO A 1 73 ? 12.495 2.946 -13.391 1.00 89.94 73 PRO A O 1
ATOM 633 N N . LYS A 1 74 ? 11.592 4.531 -14.691 1.00 88.75 74 LYS A N 1
ATOM 634 C CA . LYS A 1 74 ? 12.429 5.630 -14.183 1.00 88.75 74 LYS A CA 1
ATOM 635 C C . LYS A 1 74 ? 12.230 5.895 -12.687 1.00 88.75 74 LYS A C 1
ATOM 637 O O . LYS A 1 74 ? 13.169 6.323 -12.024 1.00 88.75 74 LYS A O 1
ATOM 642 N N . ASN A 1 75 ? 11.047 5.590 -12.155 1.00 85.50 75 ASN A N 1
ATOM 643 C CA . ASN A 1 75 ? 10.696 5.841 -10.760 1.00 85.50 75 ASN A CA 1
ATOM 644 C C . ASN A 1 75 ? 11.173 4.725 -9.825 1.00 85.50 75 ASN A C 1
ATOM 646 O O . ASN A 1 75 ? 11.121 4.906 -8.614 1.00 85.50 75 ASN A O 1
ATOM 650 N N . ILE A 1 76 ? 11.662 3.591 -10.348 1.00 86.56 76 ILE A N 1
ATOM 651 C CA . ILE A 1 76 ? 12.008 2.433 -9.513 1.00 86.56 76 ILE A CA 1
ATOM 652 C C . ILE A 1 7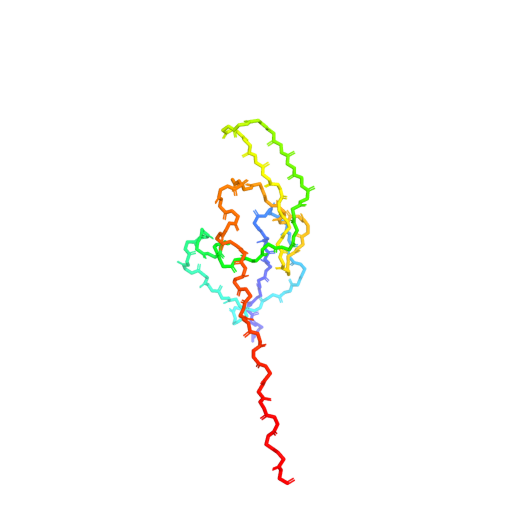6 ? 13.053 2.765 -8.444 1.00 86.56 76 ILE A C 1
ATOM 654 O O . ILE A 1 76 ? 12.970 2.273 -7.325 1.00 86.56 76 ILE A O 1
ATOM 658 N N . LYS A 1 77 ? 13.995 3.664 -8.758 1.00 84.94 77 LYS A N 1
ATOM 659 C CA . LYS A 1 77 ? 15.049 4.095 -7.829 1.00 84.94 77 LYS A CA 1
ATOM 660 C C . LYS A 1 77 ? 14.496 4.734 -6.552 1.00 84.94 77 LYS A C 1
ATOM 662 O O . LYS A 1 77 ? 15.179 4.687 -5.536 1.00 84.94 77 LYS A O 1
ATOM 667 N N . ASN A 1 78 ? 13.284 5.287 -6.595 1.00 82.88 78 ASN A N 1
ATOM 668 C CA . ASN A 1 78 ? 12.648 5.919 -5.440 1.00 82.88 78 ASN A CA 1
ATOM 669 C C . ASN A 1 78 ? 12.148 4.890 -4.416 1.00 82.88 78 ASN A C 1
ATOM 671 O O . ASN A 1 78 ? 12.022 5.222 -3.247 1.00 82.88 78 ASN A O 1
ATOM 675 N N . PHE A 1 79 ? 11.911 3.648 -4.846 1.00 82.62 79 PHE A N 1
ATOM 676 C CA . PHE A 1 79 ? 11.305 2.594 -4.029 1.00 82.62 79 PHE A CA 1
ATOM 677 C C . PHE A 1 79 ? 12.301 1.498 -3.610 1.00 82.62 79 PHE A C 1
ATOM 679 O O . PHE A 1 79 ? 11.933 0.513 -2.966 1.00 82.62 79 PHE A O 1
ATOM 686 N N . LEU A 1 80 ? 13.574 1.633 -3.995 1.00 80.69 80 LEU A N 1
ATOM 687 C CA . LEU A 1 80 ? 14.639 0.726 -3.577 1.00 80.69 80 LEU A CA 1
ATOM 688 C C . LEU A 1 80 ? 15.257 1.245 -2.276 1.00 80.69 80 LEU A C 1
ATOM 690 O O . LEU A 1 80 ? 15.852 2.325 -2.246 1.00 80.69 80 LEU A O 1
ATOM 694 N N . LYS A 1 81 ? 15.186 0.456 -1.196 1.00 67.25 81 LYS A N 1
ATOM 695 C CA . LYS A 1 81 ? 15.943 0.760 0.025 1.00 67.25 81 LYS A CA 1
ATOM 696 C C . LYS A 1 81 ? 17.438 0.763 -0.306 1.00 67.25 81 LYS A C 1
ATOM 698 O O . LYS A 1 81 ? 17.986 -0.238 -0.770 1.00 67.25 81 LYS A O 1
ATOM 703 N N . LYS A 1 82 ? 18.135 1.868 -0.014 1.00 56.59 82 LYS A N 1
ATOM 704 C CA . LYS A 1 82 ? 19.603 1.854 0.044 1.00 56.59 82 LYS A CA 1
ATOM 705 C C . LYS A 1 82 ? 19.993 0.850 1.128 1.00 56.59 82 LYS A C 1
ATOM 707 O O . LYS A 1 82 ? 19.699 1.081 2.300 1.00 56.59 82 LYS A O 1
ATOM 712 N N . ARG A 1 83 ? 20.635 -0.263 0.760 1.00 50.44 83 ARG A N 1
ATOM 713 C CA . ARG A 1 83 ? 21.231 -1.177 1.746 1.00 50.44 83 ARG A CA 1
ATOM 714 C C . ARG A 1 83 ? 22.191 -0.352 2.606 1.00 50.44 83 ARG A C 1
ATOM 716 O O . ARG A 1 83 ? 23.215 0.109 2.103 1.00 50.44 83 ARG A O 1
ATOM 723 N N . LYS A 1 84 ? 21.869 -0.140 3.887 1.00 50.59 84 LYS A N 1
ATOM 724 C CA . LYS A 1 84 ? 22.879 0.301 4.853 1.00 50.59 84 LYS A CA 1
ATOM 725 C C . LYS A 1 84 ? 23.923 -0.814 4.896 1.00 50.59 84 LYS A C 1
ATOM 727 O O . LYS A 1 84 ? 23.566 -1.971 5.111 1.00 50.59 84 LYS A O 1
ATOM 732 N N . LYS A 1 85 ? 25.191 -0.496 4.620 1.00 48.16 85 LYS A N 1
ATOM 733 C CA . LYS A 1 85 ? 26.283 -1.451 4.829 1.00 48.16 85 LYS A CA 1
ATOM 734 C C . LYS A 1 85 ? 26.283 -1.793 6.318 1.00 48.16 85 LYS A C 1
ATOM 736 O O . LYS A 1 85 ? 26.472 -0.906 7.143 1.00 48.16 85 LYS A O 1
ATOM 741 N N . HIS A 1 86 ? 26.016 -3.050 6.648 1.00 43.84 86 HIS A N 1
ATOM 742 C CA . HIS A 1 86 ? 26.205 -3.559 7.995 1.00 43.84 86 HIS A CA 1
ATOM 743 C C . HIS A 1 86 ? 27.716 -3.650 8.233 1.00 43.84 86 HIS A C 1
ATOM 745 O O . HIS A 1 86 ? 28.363 -4.575 7.746 1.00 43.84 86 HIS A O 1
ATOM 751 N N . THR A 1 87 ? 28.306 -2.671 8.917 1.00 46.50 87 THR A N 1
ATOM 752 C CA . THR A 1 87 ? 29.628 -2.841 9.529 1.00 46.50 87 THR A CA 1
ATOM 753 C C . THR A 1 87 ? 29.460 -3.799 10.706 1.00 46.50 87 THR A C 1
ATOM 755 O O . THR A 1 87 ? 28.660 -3.498 11.593 1.00 46.50 87 THR A O 1
ATOM 758 N N . PRO A 1 88 ? 30.150 -4.954 10.74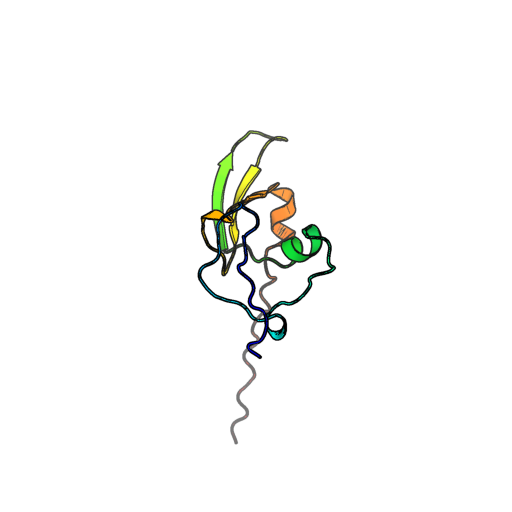5 1.00 46.34 88 PRO A N 1
ATOM 759 C CA . PRO A 1 88 ? 30.158 -5.780 11.942 1.00 46.34 88 PRO A CA 1
ATOM 760 C C . PRO A 1 88 ? 30.749 -4.940 13.074 1.00 46.34 88 PRO A C 1
ATOM 762 O O . PRO A 1 88 ? 31.900 -4.513 12.998 1.00 46.34 88 PRO A O 1
ATOM 765 N N . SER A 1 89 ? 29.938 -4.644 14.089 1.00 44.78 89 SER A N 1
ATOM 766 C CA . SER A 1 89 ? 30.423 -4.006 15.307 1.00 44.78 89 SER A CA 1
ATOM 767 C C . SER A 1 89 ? 31.413 -4.966 15.963 1.00 44.78 89 SER A C 1
ATOM 769 O O . SER A 1 89 ? 31.067 -6.117 16.240 1.00 44.78 89 SER A O 1
ATOM 771 N N . ALA A 1 90 ? 32.657 -4.522 16.141 1.00 50.91 90 ALA A N 1
ATOM 772 C CA . ALA A 1 90 ? 33.697 -5.302 16.790 1.00 50.91 90 ALA A CA 1
ATOM 773 C C . ALA A 1 90 ? 33.211 -5.740 18.181 1.00 50.91 90 ALA A C 1
ATOM 775 O O . ALA A 1 90 ? 32.877 -4.905 19.023 1.00 50.91 90 ALA A O 1
ATOM 776 N N . HIS A 1 91 ? 33.154 -7.053 18.411 1.00 42.06 91 HIS A N 1
ATOM 777 C CA . HIS A 1 91 ? 32.918 -7.625 19.732 1.00 42.06 91 HIS A CA 1
ATOM 778 C C . HIS A 1 91 ? 34.022 -7.134 20.677 1.00 42.06 91 HIS A C 1
ATOM 780 O O . HIS A 1 91 ? 35.173 -7.562 20.573 1.00 42.06 91 HIS A O 1
ATOM 786 N N . LYS A 1 92 ? 33.676 -6.238 21.608 1.00 51.50 92 LYS A N 1
ATOM 787 C CA . LYS A 1 92 ? 34.483 -6.011 22.807 1.00 51.50 92 LYS A CA 1
ATOM 788 C C . LYS A 1 92 ? 34.377 -7.270 23.659 1.00 51.50 92 LYS A C 1
ATOM 790 O O . LYS A 1 92 ? 33.339 -7.528 24.259 1.00 51.50 92 LYS A O 1
ATOM 795 N N . ARG A 1 93 ? 35.448 -8.064 23.640 1.00 41.34 93 ARG A N 1
ATOM 796 C CA . ARG A 1 93 ? 35.713 -9.092 24.645 1.00 41.34 93 ARG A CA 1
ATOM 797 C C . ARG A 1 93 ? 35.883 -8.377 25.988 1.00 41.34 93 ARG A C 1
ATOM 799 O O . ARG A 1 93 ? 36.745 -7.504 26.086 1.00 41.34 93 ARG A O 1
ATOM 806 N N . TYR A 1 94 ? 35.033 -8.716 26.947 1.00 49.09 94 TYR A N 1
ATOM 807 C CA . TYR A 1 94 ? 35.302 -8.554 28.372 1.00 49.09 94 TYR A CA 1
ATOM 808 C C . TYR A 1 94 ? 35.666 -9.928 28.923 1.00 49.09 94 TYR A C 1
ATOM 810 O O . TYR A 1 94 ? 35.072 -10.913 28.422 1.00 49.09 94 TYR A O 1
#

Radius of gyration: 19.74 Å; chains: 1; bounding box: 60×23×54 Å

Sequence (94 aa):
QQPPVYFLRDLHGEDIDGLFYKEELTRIHRDYAKIMQNLTVEKIIRSKGRDRSRRILVSWHDFLENFNTWINPKNIKNFLKKRKKHTPSAHKRY

pLDDT: mean 80.73, std 15.48, range [41.34, 95.5]

InterPro domains:
  IPR000953 Chromo/chromo shadow domain [PS50013] (39-94)
  IPR016197 Chromo-like domain superfamily [SSF54160] (39-82)

Secondary structure (DSSP, 8-state):
-PPPEEEEE-TTSPEEEEEEEGGG-----S-HHHHHHT--EEEEEEEESSGGG-EEEEEETTS-GGG-EEE-GGGGGGSS--------------

Foldseek 3Di:
DDADWDWDADPVRHTDPDIDGPVRDDDDPDDPVVVVLAWAFPDFDDWDDDDPPIWTFTDTPPDDPVPTDTDDPVCNVSRHDDPDPPDPDDDDDD

Organism: NCBI:txid456900